Protein AF-A0A836SKL1-F1 (afdb_monomer_lite)

pLDDT: mean 86.83, std 10.46, range [47.28, 96.69]

Sequence (80 aa):
DGDIFKVDPQVSLSNQLIRFRIKAGDEVEDILFFVDGERLLRSGSRFEAFWKPEPGNHKLTVIGRGDGFEEKSIVRFKVL

Structure (mmCIF, N/CA/C/O backbone):
data_AF-A0A836SKL1-F1
#
_entry.id   AF-A0A836SKL1-F1
#
loop_
_atom_site.group_PDB
_atom_site.id
_atom_site.type_symbol
_atom_site.label_atom_id
_atom_site.label_alt_id
_atom_site.label_comp_id
_atom_site.label_asym_id
_atom_site.label_entity_id
_atom_site.label_seq_id
_atom_site.pdbx_PDB_ins_code
_atom_site.Cartn_x
_atom_site.Cartn_y
_atom_site.Cartn_z
_atom_site.occupancy
_atom_site.B_iso_or_equiv
_atom_site.auth_seq_id
_atom_site.auth_comp_id
_atom_site.auth_asym_id
_atom_site.auth_atom_id
_atom_site.pdbx_PDB_model_num
ATOM 1 N N . ASP A 1 1 ? -9.279 14.697 -2.159 1.00 47.28 1 ASP A N 1
ATOM 2 C CA . ASP A 1 1 ? -10.247 13.652 -1.783 1.00 47.28 1 ASP A CA 1
ATOM 3 C C . ASP A 1 1 ? -9.658 12.293 -2.096 1.00 47.28 1 ASP A C 1
ATOM 5 O O . ASP A 1 1 ? -9.091 12.131 -3.167 1.00 47.28 1 ASP A O 1
ATOM 9 N N . GLY A 1 2 ? -9.621 11.407 -1.104 1.00 63.78 2 GLY A N 1
ATOM 10 C CA . GLY A 1 2 ? -8.953 10.105 -1.168 1.00 63.78 2 GLY A CA 1
ATOM 11 C C . GLY A 1 2 ? -9.944 8.948 -1.061 1.00 63.78 2 GLY A C 1
ATOM 12 O O . GLY A 1 2 ? -11.127 9.179 -0.815 1.00 63.78 2 GLY A O 1
ATOM 13 N N . ASP A 1 3 ? -9.461 7.717 -1.212 1.00 77.56 3 ASP A N 1
ATOM 14 C CA . ASP A 1 3 ? -10.301 6.519 -1.102 1.00 77.56 3 ASP A CA 1
ATOM 15 C C . ASP A 1 3 ? -10.792 6.310 0.340 1.00 77.56 3 ASP A C 1
ATOM 17 O O . ASP A 1 3 ? -10.064 6.558 1.303 1.00 77.56 3 ASP A O 1
ATOM 21 N N . ILE A 1 4 ? -12.033 5.846 0.511 1.00 76.06 4 ILE A N 1
ATOM 22 C CA . ILE A 1 4 ? -12.593 5.498 1.825 1.00 76.06 4 ILE A CA 1
ATOM 23 C C . ILE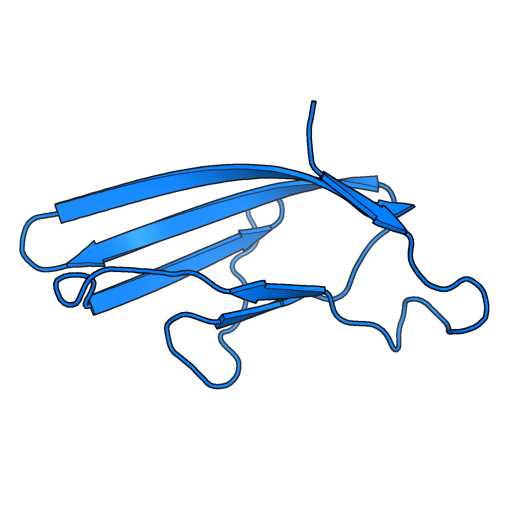 A 1 4 ? -12.780 3.986 1.889 1.00 76.06 4 ILE A C 1
ATOM 25 O O . ILE A 1 4 ? -13.589 3.421 1.152 1.00 76.06 4 ILE A O 1
ATOM 29 N N . PHE A 1 5 ? -12.077 3.343 2.815 1.00 76.62 5 PHE A N 1
ATOM 30 C CA . PHE A 1 5 ? -12.235 1.930 3.125 1.00 76.62 5 PHE A CA 1
ATOM 31 C C . PHE A 1 5 ? -13.172 1.787 4.321 1.00 76.62 5 PHE A C 1
ATOM 33 O O . PHE A 1 5 ? -12.856 2.218 5.429 1.00 76.62 5 PHE A O 1
ATOM 40 N N . LYS A 1 6 ? -14.345 1.196 4.084 1.00 70.12 6 LYS A N 1
ATOM 41 C CA . LYS A 1 6 ? -15.260 0.786 5.152 1.00 70.12 6 LYS A CA 1
ATOM 42 C C . LYS A 1 6 ? -14.876 -0.614 5.591 1.00 70.12 6 LYS A C 1
ATOM 44 O O . LYS A 1 6 ? -14.929 -1.540 4.783 1.00 70.12 6 LYS A O 1
ATOM 49 N N . VAL A 1 7 ? -14.481 -0.743 6.847 1.00 68.81 7 VAL A N 1
ATOM 50 C CA . VAL A 1 7 ? -14.191 -2.034 7.461 1.00 68.81 7 VAL A CA 1
ATOM 51 C C . VAL A 1 7 ? -15.518 -2.671 7.874 1.00 68.81 7 VAL A C 1
ATOM 53 O O . VAL A 1 7 ? -16.429 -1.969 8.314 1.00 68.81 7 VAL A O 1
ATOM 56 N N . ASP A 1 8 ? -15.667 -3.984 7.684 1.00 68.25 8 ASP A N 1
ATOM 57 C CA . ASP A 1 8 ? -16.889 -4.678 8.109 1.00 68.25 8 ASP A CA 1
ATOM 58 C C . ASP A 1 8 ? -17.005 -4.606 9.644 1.00 68.25 8 ASP A C 1
ATOM 60 O O . ASP A 1 8 ? -16.136 -5.158 10.324 1.00 68.25 8 ASP A O 1
ATOM 64 N N . PRO A 1 9 ? -18.038 -3.954 10.213 1.00 66.88 9 PRO A N 1
ATOM 65 C CA . PRO A 1 9 ? -18.167 -3.793 11.659 1.00 66.88 9 PRO A CA 1
ATOM 66 C C . PRO A 1 9 ? -18.452 -5.113 12.391 1.00 66.88 9 PRO A C 1
ATOM 68 O O . PRO A 1 9 ? -18.328 -5.167 13.614 1.00 66.88 9 PRO A O 1
ATOM 71 N N . GLN A 1 10 ? -18.848 -6.172 11.676 1.00 71.19 10 GLN A N 1
ATOM 72 C CA . GLN A 1 10 ? -19.117 -7.492 12.253 1.00 71.19 10 GLN A CA 1
ATOM 73 C C . GLN A 1 10 ? -17.846 -8.326 12.450 1.00 71.19 10 GLN A C 1
ATOM 75 O O . GLN A 1 10 ? -17.870 -9.325 13.171 1.00 71.19 10 GLN A O 1
ATOM 80 N N . VAL A 1 11 ? -16.727 -7.919 11.847 1.00 65.75 11 VAL A N 1
ATOM 81 C CA . VAL A 1 11 ? -15.432 -8.588 11.983 1.00 65.75 11 VAL A CA 1
ATOM 82 C C . VAL A 1 11 ? -14.450 -7.626 12.638 1.00 65.75 11 VAL A C 1
ATOM 84 O O . VAL A 1 11 ? -14.225 -6.528 12.144 1.00 65.75 11 VAL A O 1
ATOM 87 N N . SER A 1 12 ? -13.811 -8.048 13.733 1.00 67.56 12 SER A N 1
ATOM 88 C CA . SER A 1 12 ? -12.762 -7.244 14.375 1.00 67.56 12 SER A CA 1
ATOM 89 C C . SER A 1 12 ? -11.729 -6.765 13.348 1.00 67.56 12 SER A C 1
ATOM 91 O O . SER A 1 12 ? -11.205 -7.576 12.579 1.00 67.56 12 SER A O 1
ATOM 93 N N . LEU A 1 13 ? -11.390 -5.471 13.386 1.00 68.00 13 LEU A N 1
ATOM 94 C CA . LEU A 1 13 ? -10.306 -4.849 12.607 1.00 68.00 13 LEU A CA 1
ATOM 95 C C . LEU A 1 13 ? -9.011 -5.676 12.648 1.00 68.00 13 LEU A C 1
ATOM 97 O O . LEU A 1 13 ? -8.316 -5.797 11.643 1.00 68.00 13 LEU A O 1
ATOM 101 N N . SER A 1 14 ? -8.727 -6.321 13.786 1.00 69.94 14 SER A N 1
ATOM 102 C CA . SER A 1 14 ? -7.543 -7.165 13.986 1.00 69.94 14 SER A CA 1
ATOM 103 C C . SER A 1 14 ? -7.449 -8.366 13.036 1.00 69.94 14 SER A C 1
ATOM 105 O O . SER A 1 14 ? -6.363 -8.925 12.879 1.00 69.94 14 SER A O 1
ATOM 107 N N . ASN A 1 15 ? -8.572 -8.772 12.434 1.00 80.44 15 ASN A N 1
ATOM 108 C CA . ASN A 1 15 ? -8.689 -9.925 11.541 1.00 80.44 15 ASN A CA 1
ATOM 109 C C . ASN A 1 15 ? -8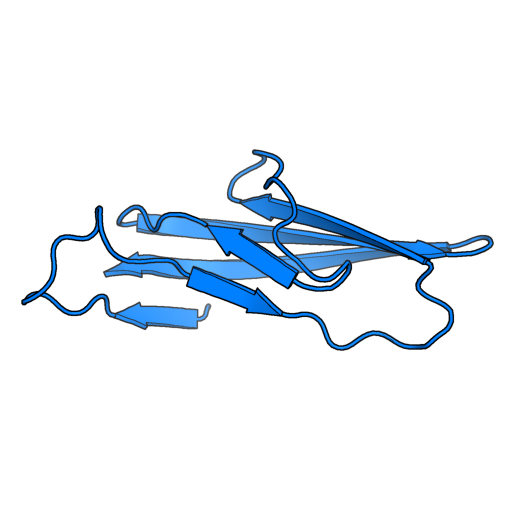.872 -9.520 10.070 1.00 80.44 15 ASN A C 1
ATOM 111 O O . ASN A 1 15 ? -9.132 -10.381 9.231 1.00 80.44 15 ASN A O 1
ATOM 115 N N . GLN A 1 16 ? -8.751 -8.230 9.749 1.00 81.94 16 GLN A N 1
ATOM 116 C CA . GLN A 1 16 ? -8.871 -7.717 8.388 1.00 81.94 16 GLN A CA 1
ATOM 117 C C . GLN A 1 16 ? -7.512 -7.234 7.878 1.00 81.94 16 GLN A C 1
ATOM 119 O O . GLN A 1 16 ? -6.642 -6.827 8.647 1.00 81.94 16 GLN A O 1
ATOM 124 N N . LEU A 1 17 ? -7.314 -7.303 6.563 1.00 88.56 17 LEU A N 1
ATOM 125 C CA . LEU A 1 17 ? -6.126 -6.792 5.887 1.00 88.56 17 LEU A CA 1
ATOM 126 C C . LEU A 1 17 ? -6.561 -5.980 4.673 1.00 88.56 17 LEU A C 1
ATOM 128 O O . LEU A 1 17 ? -7.420 -6.415 3.906 1.00 88.56 17 LEU A O 1
ATOM 132 N N . ILE A 1 18 ? -5.921 -4.834 4.462 1.00 89.31 18 ILE A N 1
ATOM 133 C CA . ILE A 1 18 ? -6.010 -4.109 3.198 1.00 89.31 18 ILE A CA 1
ATOM 134 C C . ILE A 1 18 ? -4.902 -4.629 2.290 1.00 89.31 18 ILE A C 1
ATOM 136 O O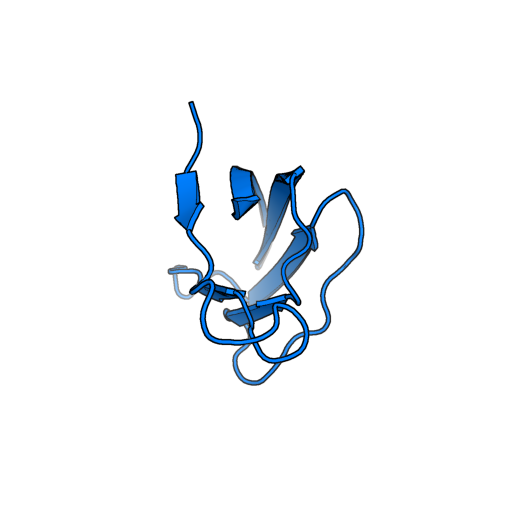 . ILE A 1 18 ? -3.726 -4.635 2.657 1.00 89.31 18 ILE A O 1
ATOM 140 N N . ARG A 1 19 ? -5.290 -5.068 1.092 1.00 91.38 19 ARG A N 1
ATOM 141 C CA . ARG A 1 19 ? -4.361 -5.470 0.038 1.00 91.38 19 ARG A CA 1
ATOM 142 C C . ARG A 1 19 ? -4.106 -4.296 -0.899 1.00 91.38 19 ARG A C 1
ATOM 144 O O . ARG A 1 19 ? -5.018 -3.855 -1.597 1.00 91.38 19 ARG A O 1
ATOM 151 N N . PHE A 1 20 ? -2.854 -3.871 -0.992 1.00 91.56 20 PHE A N 1
ATOM 152 C CA . PHE A 1 20 ? -2.385 -2.944 -2.014 1.00 91.56 20 PHE A CA 1
ATOM 153 C C . PHE A 1 20 ? -1.800 -3.733 -3.180 1.00 91.56 20 PHE A C 1
ATOM 155 O O . PHE A 1 20 ? -0.908 -4.556 -2.984 1.00 91.56 20 PHE A O 1
ATOM 162 N N . ARG A 1 21 ? -2.294 -3.482 -4.396 1.00 91.19 21 ARG A N 1
ATOM 163 C CA . ARG A 1 21 ? -1.812 -4.136 -5.616 1.00 91.19 21 ARG A CA 1
ATOM 164 C C . ARG A 1 21 ? -1.475 -3.098 -6.671 1.00 91.19 21 ARG A C 1
ATOM 166 O O . ARG A 1 21 ? -2.316 -2.271 -7.014 1.00 91.19 21 ARG A O 1
ATOM 173 N N . ILE A 1 22 ? -0.269 -3.193 -7.213 1.00 89.31 22 ILE A N 1
ATOM 174 C CA . ILE A 1 22 ? 0.215 -2.316 -8.274 1.00 89.31 22 ILE A CA 1
ATOM 175 C C . ILE A 1 22 ? 0.103 -3.024 -9.618 1.00 89.31 22 ILE A C 1
ATOM 177 O O . ILE A 1 22 ? 0.380 -4.217 -9.745 1.00 89.31 22 ILE A O 1
ATOM 181 N N . LYS A 1 23 ? -0.331 -2.269 -10.626 1.00 88.31 23 LYS A N 1
ATOM 182 C CA . LYS A 1 23 ? -0.133 -2.615 -12.030 1.00 88.31 23 LYS A CA 1
ATOM 183 C C . LYS A 1 23 ? 1.080 -1.821 -12.496 1.00 88.31 23 LYS A C 1
ATOM 185 O O . LYS A 1 23 ? 1.048 -0.598 -12.430 1.00 88.31 23 LYS A O 1
ATOM 190 N N . ALA A 1 24 ? 2.128 -2.521 -12.894 1.00 86.06 24 ALA A N 1
ATOM 191 C CA . ALA A 1 24 ? 3.382 -1.947 -13.356 1.00 86.06 24 ALA A CA 1
ATOM 192 C C . ALA A 1 24 ? 3.752 -2.570 -14.706 1.00 86.06 24 ALA A C 1
ATOM 194 O O . ALA A 1 24 ? 3.310 -3.688 -14.991 1.00 86.06 24 ALA A O 1
ATOM 195 N N . GLY A 1 25 ? 4.523 -1.839 -15.512 1.00 86.81 25 GLY A N 1
ATOM 196 C CA . GLY A 1 25 ? 5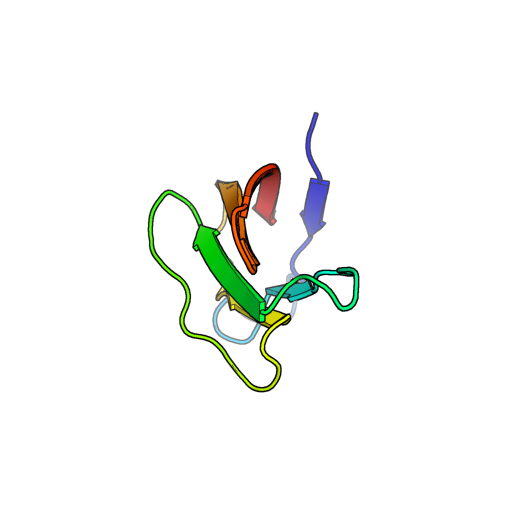.148 -2.376 -16.716 1.00 86.81 25 GLY A CA 1
ATOM 197 C C . GLY A 1 25 ? 6.288 -3.343 -16.388 1.00 86.81 25 GLY A C 1
ATOM 198 O O . GLY A 1 25 ? 6.682 -3.502 -15.226 1.00 86.81 25 GLY A O 1
ATOM 199 N N . ASP A 1 26 ? 6.797 -4.016 -17.417 1.00 86.94 26 ASP A N 1
ATOM 200 C CA . ASP A 1 26 ? 7.833 -5.045 -17.280 1.00 86.94 26 ASP A CA 1
ATOM 201 C C . ASP A 1 26 ? 9.191 -4.461 -16.857 1.00 86.94 26 ASP A C 1
ATOM 203 O O . ASP A 1 26 ? 9.994 -5.154 -16.234 1.00 86.94 26 ASP A O 1
ATOM 207 N N . GLU A 1 27 ? 9.414 -3.175 -17.127 1.00 91.50 27 GLU A N 1
ATOM 208 C CA . GLU A 1 27 ? 10.597 -2.402 -16.749 1.00 91.50 27 GLU A CA 1
ATOM 209 C C . GLU A 1 27 ? 10.740 -2.188 -15.235 1.00 91.50 27 GLU A C 1
ATOM 211 O O . GLU A 1 27 ? 11.815 -1.837 -14.754 1.00 91.50 27 GLU A O 1
ATOM 216 N N . VAL A 1 28 ? 9.667 -2.394 -14.466 1.00 92.81 28 VAL A N 1
ATOM 217 C CA . VAL A 1 28 ? 9.694 -2.236 -13.012 1.00 92.81 28 VAL A CA 1
ATOM 218 C C . VAL A 1 28 ? 10.226 -3.510 -12.364 1.00 92.81 28 VAL A C 1
ATOM 220 O O . VAL A 1 28 ? 9.574 -4.558 -12.334 1.00 92.81 28 VAL A O 1
ATOM 223 N N . GLU A 1 29 ? 11.415 -3.406 -11.789 1.00 91.38 29 GLU A N 1
ATOM 224 C CA . GLU A 1 29 ? 12.132 -4.508 -11.160 1.00 91.38 29 GLU A CA 1
ATOM 225 C C . GLU A 1 29 ? 11.716 -4.716 -9.701 1.00 91.38 29 GLU A C 1
ATOM 227 O O . GLU A 1 29 ? 11.535 -5.861 -9.270 1.00 91.38 29 GLU A O 1
ATOM 232 N N . ASP A 1 30 ? 11.508 -3.621 -8.962 1.00 90.38 30 ASP A N 1
ATOM 233 C CA . ASP A 1 30 ? 11.170 -3.635 -7.537 1.00 90.38 30 ASP A CA 1
ATOM 234 C C . ASP A 1 30 ? 10.107 -2.590 -7.174 1.00 90.38 30 ASP A C 1
ATOM 236 O O . ASP A 1 30 ? 10.029 -1.516 -7.772 1.00 90.38 30 ASP A O 1
ATOM 240 N N . ILE A 1 31 ? 9.308 -2.898 -6.148 1.00 93.25 31 ILE A N 1
ATOM 241 C CA . ILE A 1 31 ? 8.350 -1.971 -5.540 1.00 93.25 31 ILE A CA 1
ATOM 242 C C . ILE A 1 31 ? 8.538 -1.945 -4.026 1.00 93.25 31 ILE A C 1
ATOM 244 O O . ILE A 1 31 ? 8.569 -2.981 -3.354 1.00 93.25 31 ILE A O 1
ATOM 248 N N . LEU A 1 32 ? 8.549 -0.735 -3.474 1.00 94.25 32 LEU A N 1
ATOM 249 C CA . LEU A 1 32 ? 8.495 -0.479 -2.044 1.00 94.25 32 LEU A CA 1
ATOM 250 C C . LEU A 1 32 ? 7.168 0.173 -1.664 1.00 94.25 32 LEU A C 1
ATOM 252 O O . LEU A 1 32 ? 6.765 1.169 -2.261 1.00 94.25 32 LEU A O 1
ATOM 256 N N . PHE A 1 33 ? 6.528 -0.357 -0.625 1.00 95.19 33 PHE A N 1
ATOM 257 C CA . PHE A 1 33 ? 5.294 0.182 -0.061 1.00 95.19 33 PHE A 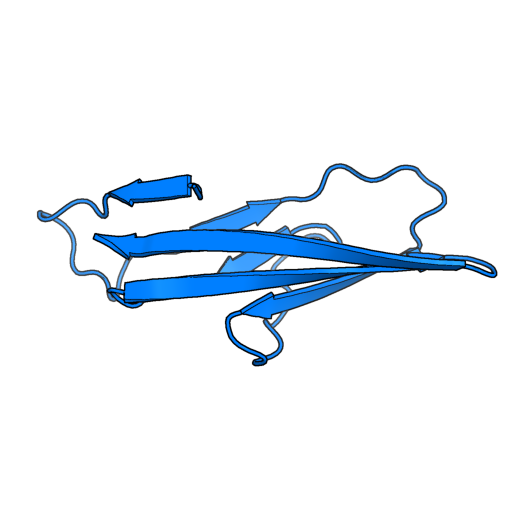CA 1
ATOM 258 C C . PHE A 1 33 ? 5.559 0.777 1.316 1.00 95.19 33 PHE A C 1
ATOM 260 O O . PHE A 1 33 ? 6.243 0.165 2.139 1.00 95.19 33 PHE A O 1
ATOM 267 N N . PHE A 1 34 ? 4.962 1.936 1.577 1.00 96.31 34 PHE A N 1
ATOM 268 C CA . PHE A 1 34 ? 4.986 2.583 2.880 1.00 96.31 34 PHE A CA 1
ATOM 269 C C . PHE A 1 34 ? 3.595 3.081 3.247 1.00 96.31 34 PHE A C 1
ATOM 271 O O . PHE A 1 34 ? 2.969 3.764 2.438 1.00 96.31 34 PHE A O 1
ATOM 278 N N . VAL A 1 35 ? 3.140 2.810 4.466 1.00 96.31 35 VAL A N 1
ATOM 279 C CA . VAL A 1 35 ? 1.947 3.449 5.037 1.00 96.31 35 VAL A CA 1
ATOM 280 C C . VAL A 1 35 ? 2.412 4.353 6.163 1.00 96.31 35 VAL A C 1
ATOM 282 O O . VAL A 1 35 ? 3.153 3.924 7.036 1.00 96.31 35 VAL A O 1
ATOM 285 N N . ASP A 1 36 ? 2.079 5.638 6.065 1.00 96.31 36 ASP A N 1
ATOM 286 C CA . ASP A 1 36 ? 2.448 6.672 7.043 1.00 96.31 36 ASP A CA 1
ATOM 287 C C . ASP A 1 36 ? 3.954 6.783 7.337 1.00 96.31 36 ASP A C 1
ATOM 289 O O . ASP A 1 36 ? 4.380 7.330 8.347 1.00 96.31 36 ASP A O 1
ATOM 293 N N . GLY A 1 37 ? 4.777 6.356 6.375 1.00 95.00 37 GLY A N 1
ATOM 294 C CA . GLY A 1 37 ? 6.239 6.364 6.471 1.00 95.00 37 GLY A CA 1
ATOM 295 C C . GLY A 1 37 ? 6.836 5.035 6.933 1.00 95.00 37 GLY A C 1
ATOM 296 O O . GLY A 1 37 ? 8.040 4.838 6.780 1.00 95.00 37 GLY A O 1
ATOM 297 N N . GLU A 1 38 ? 6.016 4.096 7.401 1.00 95.69 38 GLU A N 1
ATOM 298 C CA . GLU A 1 38 ? 6.460 2.761 7.784 1.00 95.69 38 GLU A CA 1
ATOM 299 C C . GLU A 1 38 ? 6.487 1.825 6.580 1.00 95.69 38 GLU A C 1
ATOM 301 O O . GLU A 1 38 ? 5.504 1.691 5.848 1.00 95.69 38 GLU A O 1
ATOM 306 N N . ARG A 1 39 ? 7.631 1.170 6.356 1.00 94.50 39 ARG A N 1
ATOM 307 C CA . ARG A 1 39 ? 7.802 0.232 5.243 1.00 94.50 39 ARG A CA 1
ATOM 308 C C . ARG A 1 39 ? 7.007 -1.040 5.510 1.00 94.50 39 ARG A C 1
ATOM 310 O O . ARG A 1 39 ? 7.258 -1.735 6.491 1.00 94.50 39 ARG A O 1
ATOM 317 N N . LEU A 1 40 ? 6.123 -1.393 4.584 1.00 92.75 40 LEU A N 1
ATOM 318 C CA . LEU A 1 40 ? 5.399 -2.655 4.656 1.00 92.75 40 LEU A CA 1
ATOM 319 C C . LEU A 1 40 ? 6.304 -3.821 4.256 1.00 92.75 40 LEU A C 1
ATOM 321 O O . LEU A 1 40 ? 7.103 -3.730 3.316 1.00 92.75 40 LEU A O 1
ATOM 325 N N . LEU A 1 41 ? 6.138 -4.947 4.949 1.00 82.50 41 LEU A N 1
ATOM 326 C CA . LEU A 1 41 ? 6.728 -6.208 4.524 1.00 82.50 41 LEU A CA 1
ATOM 327 C C . LEU A 1 41 ? 5.942 -6.755 3.331 1.00 82.50 41 LEU A C 1
ATOM 329 O O . LEU A 1 41 ? 4.710 -6.770 3.321 1.00 82.50 41 LEU A O 1
ATOM 333 N N . ARG A 1 42 ? 6.673 -7.207 2.313 1.00 73.81 42 ARG A N 1
ATOM 334 C CA . ARG A 1 42 ? 6.076 -7.853 1.142 1.00 73.81 42 ARG A CA 1
ATOM 335 C C . ARG A 1 42 ? 5.479 -9.194 1.553 1.00 73.81 42 ARG A C 1
ATOM 337 O O . ARG A 1 42 ? 6.084 -9.935 2.324 1.00 73.81 42 ARG A O 1
ATOM 344 N N . SER A 1 43 ? 4.316 -9.512 1.002 1.00 65.81 43 SER A N 1
ATOM 345 C CA . SER A 1 43 ? 3.647 -10.797 1.192 1.00 65.81 43 SER A CA 1
ATOM 346 C C . SER A 1 43 ? 3.252 -11.320 -0.186 1.00 65.81 43 SER A C 1
ATOM 348 O O . SER A 1 43 ? 2.441 -10.717 -0.885 1.00 65.81 43 SER A O 1
ATOM 350 N N . GLY A 1 44 ? 3.888 -12.416 -0.606 1.00 72.00 44 GLY A N 1
ATOM 351 C CA . GLY A 1 44 ? 3.665 -13.027 -1.915 1.00 72.00 44 GLY A CA 1
ATOM 352 C C . GLY A 1 44 ? 4.407 -12.325 -3.058 1.00 72.00 44 GLY A C 1
ATOM 353 O O . GLY A 1 44 ? 5.618 -12.484 -3.200 1.00 72.00 44 GLY A O 1
ATOM 354 N N . SER A 1 45 ? 3.669 -11.607 -3.911 1.00 80.88 45 SER A N 1
ATOM 355 C CA . SER A 1 45 ? 4.174 -11.007 -5.159 1.00 80.88 45 SER A CA 1
ATOM 356 C C . SER A 1 45 ? 4.957 -9.712 -4.925 1.00 80.88 45 SER A C 1
ATOM 358 O O . SER A 1 45 ? 4.640 -8.942 -4.022 1.00 80.88 45 SER A O 1
ATOM 360 N N . ARG A 1 46 ? 5.927 -9.403 -5.802 1.00 82.88 46 ARG A N 1
ATOM 361 C CA . ARG A 1 46 ? 6.684 -8.134 -5.760 1.00 82.88 46 ARG A CA 1
ATOM 362 C C . ARG A 1 46 ? 5.803 -6.887 -5.912 1.00 82.88 46 ARG A C 1
ATOM 364 O O . ARG A 1 46 ? 6.202 -5.813 -5.485 1.00 82.88 46 ARG A O 1
ATOM 371 N N . PHE A 1 47 ? 4.608 -7.037 -6.486 1.00 89.94 47 PHE A N 1
ATOM 372 C CA . PHE A 1 47 ? 3.659 -5.950 -6.747 1.00 89.94 47 PHE A CA 1
ATOM 373 C C . PHE A 1 47 ? 2.505 -5.881 -5.742 1.00 89.94 47 PHE A C 1
ATOM 375 O O . PHE A 1 47 ? 1.508 -5.198 -5.991 1.00 89.94 47 PHE A O 1
ATOM 382 N N . GLU A 1 48 ? 2.612 -6.610 -4.632 1.00 91.94 48 GLU A N 1
ATOM 383 C CA . GLU A 1 48 ? 1.550 -6.723 -3.642 1.00 91.94 48 GLU A CA 1
ATOM 384 C C . GLU A 1 48 ? 2.086 -6.554 -2.218 1.00 91.94 48 GLU A C 1
ATOM 386 O O . GLU A 1 48 ? 3.152 -7.057 -1.855 1.00 91.94 48 GLU A O 1
ATOM 391 N N . ALA A 1 49 ? 1.321 -5.839 -1.399 1.00 93.31 49 ALA A N 1
ATOM 392 C CA . ALA A 1 49 ? 1.559 -5.724 0.029 1.00 93.31 49 ALA A CA 1
ATOM 393 C C . ALA A 1 49 ? 0.237 -5.797 0.788 1.00 93.31 49 ALA A C 1
ATOM 395 O O . ALA A 1 49 ? -0.810 -5.366 0.300 1.00 93.31 49 ALA A O 1
ATOM 396 N N . PHE A 1 50 ? 0.307 -6.326 2.004 1.00 91.81 50 PHE A N 1
ATOM 397 C CA . PHE A 1 50 ? -0.816 -6.364 2.927 1.00 91.81 50 PHE A CA 1
ATOM 398 C C . PHE A 1 50 ? -0.503 -5.481 4.123 1.00 91.81 50 PHE A C 1
ATOM 400 O O . PHE A 1 50 ? 0.621 -5.471 4.624 1.00 91.81 50 PHE A O 1
ATOM 407 N N . TRP A 1 51 ? -1.513 -4.762 4.588 1.00 92.38 51 TRP A N 1
ATOM 408 C CA . TRP A 1 51 ? -1.422 -3.903 5.756 1.00 92.38 51 TRP A CA 1
ATOM 409 C C . TRP A 1 51 ? -2.600 -4.165 6.684 1.00 92.38 51 TRP A C 1
ATOM 411 O O . TRP A 1 51 ? -3.722 -4.395 6.226 1.00 92.38 51 TRP A O 1
ATOM 421 N N . LYS A 1 52 ? -2.337 -4.155 7.990 1.00 90.81 52 L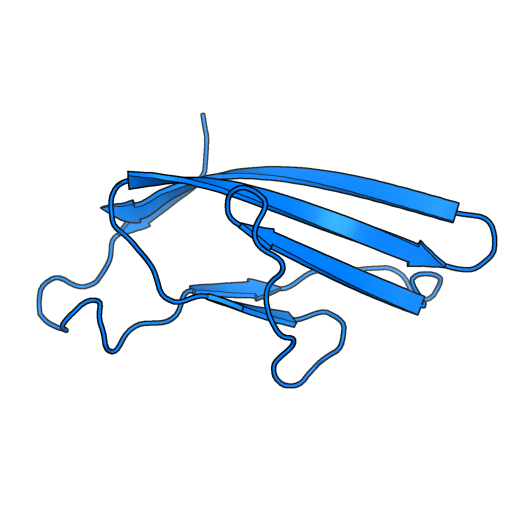YS A N 1
ATOM 422 C CA . LYS A 1 52 ? -3.389 -4.237 9.002 1.00 90.81 52 LYS A CA 1
ATOM 423 C C . LYS A 1 52 ? -4.035 -2.858 9.130 1.00 90.81 52 LYS A C 1
ATOM 425 O O . LYS A 1 52 ? -3.309 -1.921 9.441 1.00 90.81 52 LYS A O 1
ATOM 430 N N . PRO A 1 53 ? -5.345 -2.722 8.873 1.00 89.44 53 PRO A N 1
ATOM 431 C CA . PRO A 1 53 ? -5.997 -1.431 8.907 1.00 89.44 53 PRO A CA 1
ATOM 432 C C . PRO A 1 53 ? -6.077 -0.881 10.325 1.00 89.44 53 PRO A C 1
ATOM 434 O O . PRO A 1 53 ? -6.533 -1.559 11.245 1.00 89.44 53 PRO A O 1
ATOM 437 N N . GLU A 1 54 ? -5.696 0.381 10.461 1.00 89.75 54 GLU A N 1
ATOM 438 C CA . GLU A 1 54 ? -5.950 1.200 11.640 1.00 89.75 54 GLU A CA 1
ATOM 439 C C . GLU A 1 54 ? -7.002 2.258 11.280 1.00 89.75 54 GLU A C 1
ATOM 441 O O . GLU A 1 54 ? -7.004 2.724 10.143 1.00 89.75 54 GLU A O 1
ATOM 446 N N . PRO A 1 55 ? -7.942 2.616 12.173 1.00 89.81 55 PRO A N 1
ATOM 447 C CA . PRO A 1 55 ? -8.900 3.684 11.897 1.00 89.81 55 PRO A CA 1
ATOM 448 C C . PRO A 1 55 ? -8.208 5.043 11.775 1.00 89.81 55 PRO A C 1
ATOM 450 O O . PRO A 1 55 ? -7.395 5.410 12.623 1.00 89.81 55 PRO A O 1
ATOM 453 N N . GLY A 1 56 ? -8.598 5.845 10.783 1.00 91.62 56 GLY A N 1
ATOM 454 C CA . GLY A 1 56 ? -8.031 7.180 10.602 1.00 91.62 56 GLY A CA 1
ATOM 455 C C . GLY A 1 56 ? -7.735 7.545 9.156 1.00 91.62 56 GLY A C 1
ATOM 456 O O . GLY A 1 56 ? -8.190 6.895 8.216 1.00 91.62 56 GLY A O 1
ATOM 457 N N . ASN A 1 57 ? -7.017 8.656 8.983 1.00 94.56 57 ASN A N 1
ATOM 458 C CA . ASN A 1 57 ? -6.516 9.088 7.682 1.00 94.56 57 ASN A CA 1
ATOM 459 C C . ASN A 1 57 ? -5.080 8.601 7.522 1.00 94.56 57 ASN A C 1
ATOM 461 O O . ASN A 1 57 ? -4.243 8.894 8.371 1.00 94.56 57 ASN A O 1
ATOM 465 N N . HIS A 1 58 ? -4.803 7.956 6.397 1.00 94.94 58 HIS A N 1
ATOM 466 C CA . HIS A 1 58 ? -3.528 7.321 6.108 1.00 94.94 58 HIS A CA 1
ATOM 467 C C . HIS A 1 58 ? -2.998 7.754 4.745 1.00 94.94 58 HIS A C 1
ATOM 469 O O . HIS A 1 58 ? -3.733 8.194 3.849 1.00 94.94 58 HIS A O 1
ATOM 475 N N . LYS A 1 59 ? -1.687 7.618 4.576 1.00 95.94 59 LYS A N 1
ATOM 476 C CA . LYS A 1 59 ? -0.973 7.924 3.341 1.00 95.94 59 LYS A CA 1
ATOM 477 C C . LYS A 1 59 ? -0.167 6.711 2.897 1.00 95.94 59 LYS A C 1
ATOM 479 O O . LYS A 1 59 ? 0.865 6.396 3.486 1.00 95.94 59 LYS A O 1
ATOM 484 N N . LEU A 1 60 ? -0.588 6.105 1.793 1.00 95.56 60 LEU A N 1
ATOM 485 C CA . LEU A 1 60 ? 0.199 5.118 1.069 1.00 95.56 60 LEU A CA 1
ATOM 486 C C . LEU A 1 60 ? 1.209 5.839 0.171 1.00 95.56 60 LEU A C 1
ATOM 488 O O . LEU A 1 60 ? 0.848 6.701 -0.629 1.00 95.56 60 LEU A O 1
ATOM 492 N N . THR A 1 61 ? 2.477 5.472 0.286 1.00 96.69 61 THR A N 1
ATOM 493 C CA . THR A 1 61 ? 3.538 5.852 -0.649 1.00 96.69 61 THR A CA 1
ATOM 494 C C . THR A 1 61 ? 4.069 4.594 -1.315 1.00 96.69 61 THR A C 1
ATOM 496 O O . THR A 1 61 ? 4.385 3.618 -0.636 1.00 96.69 61 THR A O 1
ATOM 499 N N . VAL A 1 62 ? 4.179 4.629 -2.637 1.00 95.12 62 VAL A N 1
ATOM 500 C CA . VAL A 1 62 ? 4.695 3.526 -3.446 1.00 95.12 62 VAL A CA 1
ATOM 501 C C . VAL A 1 62 ? 5.878 4.042 -4.243 1.00 95.12 62 VAL A C 1
ATOM 503 O O . VAL A 1 62 ? 5.774 5.089 -4.878 1.00 95.12 62 VAL A O 1
ATOM 506 N N . ILE A 1 63 ? 6.999 3.331 -4.179 1.00 95.38 63 ILE A N 1
ATOM 507 C CA . ILE A 1 63 ? 8.207 3.649 -4.941 1.00 95.38 63 ILE A CA 1
ATOM 508 C C . ILE A 1 63 ? 8.487 2.472 -5.864 1.00 95.38 63 ILE A C 1
ATOM 510 O O . ILE A 1 63 ? 8.728 1.369 -5.373 1.00 95.38 63 ILE A O 1
ATOM 514 N N . GLY A 1 64 ? 8.424 2.701 -7.171 1.00 94.50 64 GLY A N 1
ATOM 515 C CA . GLY A 1 64 ? 8.817 1.733 -8.187 1.00 94.50 64 GLY A CA 1
ATOM 516 C C . GLY A 1 64 ? 10.215 2.019 -8.705 1.00 94.50 64 GLY A C 1
ATOM 517 O O . GLY A 1 64 ? 10.597 3.178 -8.855 1.00 94.50 64 GLY A O 1
ATOM 518 N N . ARG A 1 65 ? 10.989 0.962 -8.936 1.00 94.88 65 ARG A N 1
ATOM 519 C CA . ARG A 1 65 ? 12.383 1.040 -9.381 1.00 94.88 65 ARG A CA 1
ATOM 520 C C . ARG A 1 65 ? 12.622 0.078 -10.527 1.00 94.88 65 ARG A C 1
ATOM 522 O O . ARG A 1 65 ? 12.103 -1.037 -10.498 1.00 94.88 65 ARG A O 1
ATOM 529 N N . GLY A 1 66 ? 13.446 0.495 -11.472 1.00 93.50 66 GLY A N 1
ATOM 530 C CA . GLY A 1 66 ? 13.978 -0.342 -12.540 1.00 93.50 66 GLY A CA 1
ATOM 531 C C . GLY A 1 66 ? 15.293 0.227 -13.052 1.00 93.50 66 GLY A C 1
ATOM 532 O O . GLY A 1 66 ? 15.870 1.119 -12.420 1.00 93.50 66 GLY A O 1
ATOM 533 N N . ASP A 1 67 ? 15.776 -0.279 -14.183 1.00 94.00 67 ASP A N 1
ATOM 534 C CA . ASP A 1 67 ? 17.060 0.153 -14.731 1.00 94.00 67 ASP A CA 1
ATOM 535 C C . ASP A 1 67 ? 17.053 1.657 -15.062 1.00 94.00 67 ASP A C 1
ATOM 537 O O . ASP A 1 67 ? 16.330 2.133 -15.939 1.00 94.00 67 ASP A O 1
ATOM 541 N N . GLY A 1 68 ? 17.836 2.425 -14.304 1.00 93.69 68 GLY A N 1
ATOM 542 C CA . GLY A 1 68 ? 17.996 3.866 -14.492 1.00 93.69 68 GLY A CA 1
ATOM 543 C C . GLY A 1 68 ? 16.816 4.745 -14.062 1.00 93.69 68 GLY A C 1
ATOM 544 O O . GLY A 1 68 ? 16.887 5.955 -14.284 1.00 93.69 68 GLY A O 1
ATOM 545 N N . PHE A 1 69 ? 15.764 4.205 -13.430 1.00 94.12 69 PHE A N 1
ATOM 546 C CA . PHE A 1 69 ? 14.635 5.019 -12.961 1.00 94.12 69 PHE A CA 1
ATOM 547 C C . PHE A 1 69 ? 14.138 4.672 -11.553 1.00 94.12 69 PHE A C 1
ATOM 549 O O . PHE A 1 69 ? 14.176 3.533 -11.086 1.00 94.12 69 PHE A O 1
ATOM 556 N N . GLU A 1 70 ? 13.603 5.699 -10.895 1.00 95.31 70 GLU A N 1
ATOM 557 C CA . GLU A 1 70 ? 12.807 5.588 -9.678 1.00 95.31 70 GLU A CA 1
ATOM 558 C C . GLU A 1 70 ? 11.579 6.492 -9.825 1.00 95.31 70 GLU A C 1
ATOM 560 O O . GLU A 1 70 ? 11.706 7.686 -10.102 1.00 95.31 70 GLU A O 1
ATOM 565 N N . GLU A 1 71 ? 10.389 5.931 -9.628 1.00 94.12 71 GLU A N 1
ATOM 566 C CA . GLU A 1 71 ? 9.129 6.669 -9.653 1.00 94.12 71 GLU A CA 1
ATOM 567 C C . GLU A 1 71 ? 8.414 6.551 -8.307 1.00 94.12 71 GLU A C 1
ATOM 569 O O . GLU A 1 71 ? 8.405 5.496 -7.670 1.00 94.12 71 GLU A O 1
ATOM 574 N N . LYS A 1 72 ? 7.785 7.645 -7.871 1.00 94.94 72 LYS A N 1
ATOM 575 C CA . LYS A 1 72 ? 7.055 7.719 -6.607 1.00 94.94 72 LYS A CA 1
ATOM 576 C C . LYS A 1 72 ? 5.603 8.118 -6.834 1.00 94.94 72 LYS A C 1
ATOM 578 O O . LYS A 1 72 ? 5.327 9.196 -7.351 1.00 94.94 72 LYS A O 1
ATOM 583 N N . SER A 1 73 ? 4.687 7.310 -6.309 1.00 93.62 73 SER A N 1
ATOM 584 C CA . SER A 1 73 ? 3.253 7.599 -6.266 1.00 93.62 73 SER A CA 1
ATOM 585 C C . SER A 1 73 ? 2.749 7.691 -4.825 1.00 93.62 73 SER A C 1
ATOM 587 O O . SER A 1 73 ? 3.281 7.049 -3.914 1.00 93.62 73 SER A O 1
ATOM 589 N N . ILE A 1 74 ? 1.739 8.532 -4.594 1.00 94.69 74 ILE A N 1
ATOM 590 C CA . ILE A 1 74 ? 1.153 8.771 -3.272 1.00 94.69 74 ILE A CA 1
ATOM 591 C C . ILE A 1 74 ? -0.366 8.707 -3.378 1.00 94.69 74 ILE A C 1
ATOM 593 O O . ILE A 1 74 ? -0.970 9.444 -4.155 1.00 94.69 74 ILE A O 1
ATOM 597 N N . VAL A 1 75 ? -0.978 7.908 -2.510 1.00 93.00 75 VAL A N 1
ATOM 598 C CA . VAL A 1 75 ? -2.430 7.828 -2.335 1.00 93.00 75 VAL A CA 1
ATOM 599 C C . VAL A 1 75 ? -2.765 8.162 -0.886 1.00 93.00 75 VAL A C 1
ATOM 601 O O . VAL A 1 75 ? -2.099 7.709 0.043 1.00 93.00 75 VAL A O 1
ATOM 604 N N . ARG A 1 76 ? -3.796 8.981 -0.677 1.00 93.88 76 ARG A N 1
ATOM 605 C CA . ARG A 1 76 ? -4.362 9.237 0.653 1.00 93.88 76 ARG A CA 1
ATOM 606 C C . ARG A 1 76 ? -5.677 8.488 0.763 1.00 93.88 76 ARG A C 1
ATOM 608 O O . ARG A 1 76 ? -6.448 8.501 -0.192 1.00 93.88 76 ARG A O 1
ATOM 615 N N . PHE A 1 77 ? -5.925 7.870 1.907 1.00 92.44 77 PHE A N 1
ATOM 616 C CA . PHE A 1 77 ? -7.151 7.121 2.146 1.00 92.44 77 PHE A CA 1
ATOM 617 C C . PHE A 1 77 ? -7.605 7.242 3.600 1.00 92.44 77 PHE A C 1
ATOM 619 O O . PHE A 1 77 ? -6.825 7.623 4.472 1.00 92.44 77 PHE A O 1
ATOM 626 N N . LYS A 1 78 ? -8.877 6.943 3.857 1.00 92.12 78 LYS A N 1
ATOM 627 C CA . LYS A 1 78 ? -9.458 6.913 5.201 1.00 92.12 78 LYS A CA 1
ATOM 628 C C . LYS A 1 78 ? -10.014 5.530 5.502 1.00 92.12 78 LYS A C 1
ATOM 630 O O . LYS A 1 78 ? -10.758 4.987 4.690 1.00 92.12 78 LYS A O 1
ATOM 635 N N . VAL A 1 79 ? -9.689 4.996 6.670 1.00 90.12 79 VAL A N 1
ATOM 636 C CA . VAL A 1 79 ? -10.296 3.782 7.221 1.00 90.12 79 VAL A CA 1
ATOM 637 C C . VAL A 1 79 ? -11.362 4.213 8.227 1.00 90.12 79 VAL A C 1
ATOM 639 O O . VAL A 1 79 ? -11.073 5.012 9.125 1.00 90.12 79 VAL A O 1
ATOM 642 N N . LEU A 1 80 ? -12.597 3.746 8.016 1.00 85.12 80 LEU A N 1
ATOM 643 C CA . LEU A 1 80 ? -13.746 3.975 8.901 1.00 85.12 80 LEU A CA 1
ATOM 644 C C . LEU A 1 80 ? -13.987 2.785 9.822 1.00 85.12 80 LEU A C 1
ATOM 646 O O . LEU A 1 80 ? -13.907 1.644 9.311 1.00 85.12 80 LEU A O 1
#

Foldseek 3Di:
DAAEDEDDPVDPLQPDKDKQFDDDDPQFPAKWKDKQNHTFDDDPDRRMGIDRDDAAKIKIWMWTDGDPDIDIDIGIYGYD

Secondary structure (DSSP, 8-state):
--EEEPPPTTS-GGG--EEEE----TT--EEEEEETTEEPPB-SSTTEEEE---SEEEEEEEEEEETTEEEEEEEEEEE-

Radius of gyration: 13.6 Å; chains: 1; bounding box: 37×27×32 Å